Protein AF-A0A1Q6FY49-F1 (afdb_monomer_lite)

Foldseek 3Di:
DLVVQLVVLVVLLVVLVVCVVVVNHDPVSNVVSVVSNVVSVVVVVVVVVVVVVVQVVVCVVVCADPVVRGGPPDPPVVPPD

Sequence (81 aa):
MSQRAEDIARERYALVMENFRGGTATVTDLNTARSESDTAIQNYISDLSNFWIYYYNLRKYTLYDFMLERDLEVVPEELTM

Radius of gyration: 21.1 Å; chains: 1; bounding box: 41×24×54 Å

Secondary structure (DSSP, 8-state):
-HHHHHHHHHHHHHHHHHHHHTTSS-HHHHHHHHHHHHHHHHHHHHHHHHHHHHHHHHHHHHTEETTTTEE----GGGG--

Structure (mmCIF, N/CA/C/O backbone):
data_AF-A0A1Q6FY49-F1
#
_entry.id   AF-A0A1Q6FY49-F1
#
loop_
_atom_site.group_PDB
_atom_site.id
_atom_site.type_symbol
_atom_site.label_atom_id
_atom_site.label_alt_id
_atom_site.label_comp_id
_atom_site.label_asym_id
_atom_site.label_entity_id
_atom_site.label_seq_id
_atom_site.pdbx_PDB_ins_code
_atom_site.Cartn_x
_atom_site.Cartn_y
_atom_site.Cartn_z
_atom_site.occupancy
_atom_site.B_iso_or_equiv
_atom_site.auth_seq_id
_atom_site.auth_comp_id
_atom_site.auth_asym_id
_atom_site.auth_atom_id
_atom_site.pdbx_PDB_model_num
ATOM 1 N N . MET A 1 1 ? 3.011 -9.507 -3.113 1.00 73.31 1 MET A N 1
ATOM 2 C CA . MET A 1 1 ? 2.509 -9.846 -1.757 1.00 73.31 1 MET A CA 1
ATOM 3 C C . MET A 1 1 ? 1.912 -8.628 -1.058 1.00 73.31 1 MET A C 1
ATOM 5 O O . MET A 1 1 ? 0.906 -8.792 -0.381 1.00 73.31 1 MET A O 1
ATOM 9 N N . SER A 1 2 ? 2.461 -7.425 -1.269 1.00 91.69 2 SER A N 1
ATOM 10 C CA . SER A 1 2 ? 1.942 -6.163 -0.721 1.00 91.69 2 SER A CA 1
ATOM 11 C C . SER A 1 2 ? 0.491 -5.849 -1.085 1.00 91.69 2 SER A C 1
ATOM 13 O O . SER A 1 2 ? -0.235 -5.436 -0.196 1.00 91.69 2 SER A O 1
ATOM 15 N N . GLN A 1 3 ? 0.028 -6.134 -2.310 1.00 95.69 3 GLN A N 1
ATOM 16 C CA . GLN A 1 3 ? -1.387 -5.943 -2.682 1.00 95.69 3 GLN A CA 1
ATOM 17 C C . GLN A 1 3 ? -2.347 -6.691 -1.743 1.00 95.69 3 GLN A C 1
ATOM 19 O O . GLN A 1 3 ? -3.237 -6.101 -1.153 1.00 95.69 3 GLN A O 1
ATOM 24 N N . ARG A 1 4 ? -2.111 -7.990 -1.522 1.00 96.00 4 ARG A N 1
ATOM 25 C CA . ARG A 1 4 ? -2.945 -8.797 -0.620 1.00 96.00 4 ARG A CA 1
ATOM 26 C C . ARG A 1 4 ? -2.851 -8.327 0.834 1.00 96.00 4 ARG A C 1
ATOM 28 O O . ARG A 1 4 ? -3.825 -8.426 1.570 1.00 96.00 4 ARG A O 1
ATOM 35 N N . ALA A 1 5 ? -1.679 -7.860 1.264 1.00 95.88 5 ALA A N 1
ATOM 36 C CA . ALA A 1 5 ? -1.509 -7.288 2.597 1.00 95.88 5 ALA A CA 1
ATOM 37 C C . ALA A 1 5 ? -2.277 -5.963 2.747 1.00 95.88 5 ALA A C 1
ATOM 39 O O . ALA A 1 5 ? -2.862 -5.722 3.798 1.00 95.88 5 ALA A O 1
ATOM 40 N N . GLU A 1 6 ? -2.309 -5.146 1.693 1.00 97.88 6 GLU A N 1
ATOM 41 C CA . GLU A 1 6 ? -3.094 -3.914 1.610 1.00 97.88 6 GLU A CA 1
ATOM 42 C C . GLU A 1 6 ? -4.595 -4.205 1.701 1.00 97.88 6 GLU A C 1
ATOM 44 O O . GLU A 1 6 ? -5.260 -3.635 2.564 1.00 97.88 6 GLU A O 1
ATOM 49 N N . ASP A 1 7 ? -5.098 -5.172 0.926 1.00 98.06 7 ASP A N 1
ATOM 50 C CA . ASP A 1 7 ? -6.503 -5.598 0.973 1.00 98.06 7 ASP A CA 1
ATOM 51 C C . ASP A 1 7 ? -6.924 -6.021 2.395 1.00 98.06 7 ASP A C 1
ATOM 53 O O . ASP A 1 7 ? -7.929 -5.543 2.928 1.00 98.06 7 ASP A O 1
ATOM 57 N N . ILE A 1 8 ? -6.118 -6.871 3.045 1.00 98.06 8 ILE A N 1
ATOM 58 C CA . ILE A 1 8 ? -6.377 -7.355 4.412 1.00 98.06 8 ILE A CA 1
ATOM 59 C C . ILE A 1 8 ? -6.342 -6.203 5.425 1.00 98.06 8 ILE A C 1
ATOM 61 O O . ILE A 1 8 ? -7.185 -6.134 6.323 1.00 98.06 8 ILE A O 1
ATOM 65 N N . ALA A 1 9 ? -5.372 -5.293 5.314 1.00 97.75 9 ALA A N 1
ATOM 66 C CA . ALA A 1 9 ? -5.244 -4.175 6.244 1.00 97.75 9 ALA A CA 1
ATOM 67 C C . ALA A 1 9 ? -6.420 -3.191 6.117 1.00 97.75 9 ALA A C 1
ATOM 69 O O . ALA A 1 9 ? -6.920 -2.695 7.131 1.00 97.75 9 ALA A O 1
ATOM 70 N N . ARG A 1 10 ? -6.917 -2.976 4.892 1.00 98.25 10 ARG A N 1
ATOM 71 C CA . ARG A 1 10 ? -8.098 -2.152 4.617 1.00 98.25 10 ARG A CA 1
ATOM 72 C C . ARG A 1 10 ? -9.373 -2.767 5.193 1.00 98.25 10 ARG A C 1
ATOM 74 O O . ARG A 1 10 ? -10.161 -2.059 5.822 1.00 98.25 10 ARG A O 1
ATOM 81 N N . GLU A 1 11 ? -9.563 -4.076 5.023 1.00 98.50 11 GLU A N 1
ATOM 82 C CA . GLU A 1 11 ? -10.686 -4.811 5.620 1.00 98.50 11 GLU A CA 1
ATOM 83 C C . GLU A 1 11 ? -10.650 -4.726 7.152 1.00 98.50 11 GLU A C 1
ATOM 85 O O . GLU A 1 11 ? -11.651 -4.386 7.788 1.00 98.50 11 GLU A O 1
ATOM 90 N N . ARG A 1 12 ? -9.471 -4.930 7.754 1.00 98.31 12 ARG A N 1
ATOM 91 C CA . ARG A 1 12 ? -9.282 -4.783 9.202 1.00 98.31 12 ARG A CA 1
ATOM 92 C C . ARG A 1 12 ? -9.636 -3.378 9.685 1.00 98.31 12 ARG A C 1
ATOM 94 O O . ARG A 1 12 ? -10.330 -3.245 10.691 1.00 98.31 12 ARG A O 1
ATOM 101 N N . TYR A 1 13 ? -9.172 -2.334 8.998 1.00 98.56 13 TYR A N 1
ATOM 102 C CA . TYR A 1 13 ? -9.511 -0.956 9.353 1.00 98.56 13 TYR A CA 1
ATOM 103 C C . TYR A 1 13 ? -11.026 -0.711 9.308 1.00 98.56 13 TYR A C 1
ATOM 105 O O . TYR A 1 13 ? -11.572 -0.110 10.236 1.00 98.56 13 TYR A O 1
ATOM 113 N N . ALA A 1 14 ? -11.716 -1.218 8.281 1.00 98.56 14 ALA A N 1
ATOM 114 C CA . ALA A 1 14 ? -13.167 -1.097 8.160 1.00 98.56 14 ALA A CA 1
ATOM 115 C C . ALA A 1 14 ? -13.907 -1.778 9.326 1.00 98.56 14 ALA A C 1
ATOM 117 O O . ALA A 1 14 ? -14.787 -1.162 9.930 1.00 98.56 14 ALA A O 1
ATOM 118 N N . LEU A 1 15 ? -13.496 -2.993 9.701 1.00 98.56 15 LEU A N 1
ATOM 119 C CA . LEU A 1 15 ? -14.061 -3.724 10.838 1.00 98.56 15 LEU A CA 1
ATOM 120 C C . LEU A 1 15 ? -13.834 -2.986 12.170 1.00 98.56 15 LEU A C 1
ATOM 122 O O . LEU A 1 15 ? -14.750 -2.832 12.976 1.00 98.56 15 LEU A O 1
ATOM 126 N N . VAL A 1 16 ? -12.620 -2.480 12.408 1.00 98.50 16 VAL A N 1
ATOM 127 C CA . VAL A 1 16 ? -12.306 -1.729 13.637 1.00 98.50 16 VAL A CA 1
ATOM 128 C C . VAL A 1 16 ? -13.071 -0.402 13.691 1.00 98.50 16 VAL A C 1
ATOM 130 O O . VAL A 1 16 ? -13.520 -0.004 14.764 1.00 98.50 16 VAL A O 1
ATOM 133 N N . MET A 1 17 ? -13.281 0.263 12.553 1.00 98.38 17 MET A N 1
ATOM 134 C CA . MET A 1 17 ? -14.117 1.465 12.463 1.00 98.38 17 MET A CA 1
ATOM 135 C C . MET A 1 17 ? -15.577 1.178 12.836 1.00 98.38 17 MET A C 1
ATOM 137 O O . MET A 1 17 ? -16.191 1.966 13.558 1.00 98.38 17 MET A O 1
ATOM 141 N N . GLU A 1 18 ? -16.140 0.064 12.365 1.00 98.50 18 GLU A N 1
ATOM 142 C CA . GLU A 1 18 ? -17.487 -0.370 12.745 1.00 98.50 18 GLU A CA 1
ATOM 143 C C . GLU A 1 18 ? -17.580 -0.638 14.252 1.00 98.50 18 GLU A C 1
ATOM 145 O O . GLU A 1 18 ? -18.445 -0.077 14.928 1.00 98.50 18 GLU A O 1
ATOM 150 N N . ASN A 1 19 ? -16.625 -1.390 14.804 1.00 98.31 19 ASN A N 1
ATOM 151 C CA . ASN A 1 19 ? -16.557 -1.674 16.238 1.00 98.31 19 ASN A CA 1
ATOM 152 C C . ASN A 1 19 ? -16.405 -0.399 17.081 1.00 98.31 19 ASN A C 1
ATOM 154 O O . ASN A 1 19 ? -17.047 -0.265 18.123 1.00 98.31 19 ASN A O 1
ATOM 158 N N . PHE A 1 20 ? -15.607 0.572 16.626 1.00 97.94 20 PHE A N 1
ATOM 159 C CA . PHE A 1 20 ? -15.442 1.860 17.304 1.00 97.94 20 PHE A CA 1
ATOM 160 C C . PHE A 1 20 ? -16.759 2.645 17.337 1.00 97.94 20 PHE A C 1
ATOM 162 O O . PHE A 1 20 ? -17.148 3.160 18.384 1.00 97.94 20 PHE A O 1
ATOM 169 N N . ARG A 1 21 ? -17.498 2.678 16.219 1.00 97.88 21 ARG A N 1
ATOM 170 C CA . ARG A 1 21 ? -18.838 3.292 16.155 1.00 97.88 21 ARG A CA 1
ATOM 171 C C . ARG A 1 21 ? -19.850 2.575 17.051 1.00 97.88 21 ARG A C 1
ATOM 173 O O . ARG A 1 21 ? -20.719 3.232 17.615 1.00 97.88 21 ARG A O 1
ATOM 180 N N . GLY A 1 22 ? -19.722 1.257 17.195 1.00 98.00 22 GLY A N 1
ATOM 181 C CA . GLY A 1 22 ? -20.521 0.434 18.105 1.00 98.00 22 GLY A CA 1
ATOM 182 C C . GLY A 1 22 ? -20.071 0.472 19.572 1.00 98.00 22 GLY A C 1
ATOM 183 O O . GLY A 1 22 ? -20.710 -0.159 20.409 1.00 98.00 22 GLY A O 1
ATOM 184 N N . GLY A 1 23 ? -18.984 1.181 19.899 1.00 97.62 23 GLY A N 1
ATOM 185 C CA . GLY A 1 23 ? -18.449 1.292 21.260 1.00 97.62 23 GLY A CA 1
ATOM 186 C C . GLY A 1 23 ? -17.692 0.058 21.766 1.00 97.62 23 GLY A C 1
ATOM 187 O O . GLY A 1 23 ? -17.395 -0.024 22.955 1.00 97.62 23 GLY A O 1
ATOM 188 N N . THR A 1 24 ? -17.378 -0.901 20.892 1.00 98.00 24 THR A N 1
ATOM 189 C CA . THR A 1 24 ? -16.667 -2.147 21.241 1.00 98.00 24 THR A CA 1
ATOM 190 C C . THR A 1 24 ? -15.167 -2.102 20.937 1.00 98.00 24 THR A C 1
ATOM 192 O O . THR A 1 24 ? -14.439 -2.994 21.365 1.00 98.00 24 THR A O 1
ATOM 195 N N . ALA A 1 25 ? -14.686 -1.055 20.256 1.00 97.75 25 ALA A N 1
ATOM 196 C CA . ALA A 1 25 ? -13.263 -0.767 20.071 1.00 97.75 25 ALA A CA 1
ATOM 197 C C . ALA A 1 25 ? -12.900 0.620 20.615 1.00 97.75 25 ALA A C 1
ATOM 199 O O . ALA A 1 25 ? -13.723 1.539 20.633 1.00 97.75 25 ALA A O 1
ATOM 200 N N . THR A 1 26 ? -11.652 0.782 21.048 1.00 98.50 26 THR A N 1
ATOM 201 C CA . THR A 1 26 ? -11.138 2.047 21.582 1.00 98.50 26 THR A CA 1
ATOM 202 C C . THR A 1 26 ? -10.582 2.951 20.479 1.00 98.50 26 THR A C 1
ATOM 204 O O . THR A 1 26 ? -10.304 2.518 19.360 1.00 98.50 26 THR A O 1
ATOM 207 N N . VAL A 1 27 ? -10.354 4.231 20.801 1.00 97.75 27 VAL A N 1
ATOM 208 C CA . VAL A 1 27 ? -9.663 5.163 19.888 1.00 97.75 27 VAL A CA 1
ATOM 209 C C . VAL A 1 27 ? -8.234 4.701 19.572 1.00 97.75 27 VAL A C 1
ATOM 211 O O . VAL A 1 27 ? -7.741 4.924 18.469 1.00 97.75 27 VAL A O 1
ATOM 214 N N . THR A 1 28 ? -7.579 4.0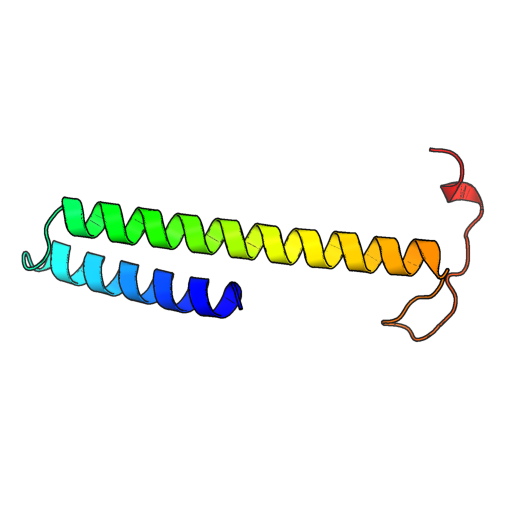17 20.515 1.00 98.56 28 THR A N 1
ATOM 215 C CA . THR A 1 28 ? -6.243 3.445 20.318 1.00 98.56 28 THR A CA 1
ATOM 216 C C . THR A 1 28 ? -6.280 2.312 19.299 1.00 98.56 28 THR A C 1
ATOM 218 O O . THR A 1 28 ? -5.452 2.302 18.392 1.00 98.56 28 THR A O 1
ATOM 221 N N . 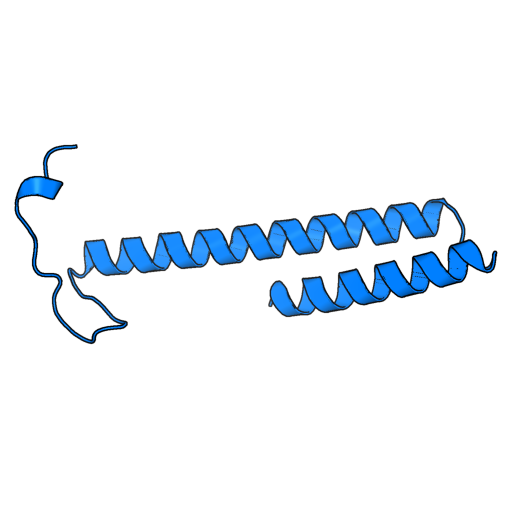ASP A 1 29 ? -7.267 1.413 19.381 1.00 98.19 29 ASP A N 1
ATOM 222 C CA . ASP A 1 29 ? -7.443 0.329 18.402 1.00 98.19 29 ASP A CA 1
ATOM 223 C C . ASP A 1 29 ? -7.662 0.888 16.994 1.00 98.19 29 ASP A C 1
ATOM 225 O O . ASP A 1 29 ? -7.035 0.437 16.033 1.00 98.19 29 ASP A O 1
ATOM 229 N N . LEU A 1 30 ? -8.505 1.922 16.882 1.00 98.19 30 LEU A N 1
ATOM 230 C CA . LEU A 1 30 ? -8.771 2.601 15.617 1.00 98.19 30 LEU A CA 1
ATOM 231 C C . LEU A 1 30 ? -7.511 3.248 15.030 1.00 98.19 30 LEU A C 1
ATOM 233 O O . LEU A 1 30 ? -7.245 3.100 13.837 1.00 98.19 30 LEU A O 1
ATOM 237 N N . ASN A 1 31 ? -6.728 3.949 15.854 1.00 98.38 31 ASN A N 1
ATOM 238 C CA . ASN A 1 31 ? -5.497 4.604 15.410 1.00 98.38 31 ASN A CA 1
ATOM 239 C C . ASN A 1 31 ? -4.444 3.588 14.955 1.00 98.38 31 ASN A C 1
ATOM 241 O O . ASN A 1 31 ? -3.807 3.794 13.923 1.00 98.38 31 ASN A O 1
ATOM 245 N N . THR A 1 32 ? -4.303 2.474 15.676 1.00 98.69 32 THR A N 1
ATOM 246 C CA . THR A 1 32 ? -3.412 1.373 15.295 1.00 98.69 32 THR A CA 1
ATOM 247 C C . THR A 1 32 ? -3.836 0.754 13.964 1.00 98.69 32 THR A C 1
ATOM 249 O O . THR A 1 32 ? -3.026 0.666 13.042 1.00 98.69 32 THR A O 1
ATOM 252 N N . ALA A 1 33 ? -5.117 0.395 13.816 1.00 98.44 33 ALA A N 1
ATOM 253 C CA . ALA A 1 33 ? -5.627 -0.202 12.583 1.00 98.44 33 ALA A CA 1
ATOM 254 C C . ALA A 1 33 ? -5.475 0.729 11.374 1.00 98.44 33 ALA A C 1
ATOM 256 O O . ALA A 1 33 ? -5.095 0.287 10.291 1.00 98.44 33 ALA A O 1
ATOM 257 N N . ARG A 1 34 ? -5.707 2.031 11.575 1.00 98.50 34 ARG A N 1
ATOM 258 C CA . ARG A 1 34 ? -5.473 3.050 10.553 1.00 98.50 34 ARG A CA 1
ATOM 259 C C . ARG A 1 34 ? -4.001 3.138 10.159 1.00 98.50 34 ARG A C 1
ATOM 261 O O . ARG A 1 34 ? -3.698 3.073 8.975 1.00 98.50 34 ARG A O 1
ATOM 268 N N . SER A 1 35 ? -3.093 3.253 11.130 1.00 98.69 35 SER A N 1
ATOM 269 C CA . SER A 1 35 ? -1.656 3.374 10.857 1.00 98.69 35 SER A CA 1
ATOM 270 C C . SER A 1 35 ? -1.107 2.159 10.104 1.00 98.69 35 SER A C 1
ATOM 272 O O . SER A 1 35 ? -0.267 2.310 9.216 1.00 98.69 35 SER A O 1
ATOM 274 N N . GLU A 1 36 ? -1.567 0.955 10.445 1.00 98.31 36 GLU A N 1
ATOM 275 C CA . GLU A 1 36 ? -1.185 -0.272 9.741 1.00 98.31 36 GLU A CA 1
ATOM 276 C C . GLU A 1 36 ? -1.735 -0.308 8.308 1.00 98.31 36 GLU A C 1
ATOM 278 O O . GLU A 1 36 ? -0.993 -0.644 7.385 1.00 98.31 36 GLU A O 1
ATOM 283 N N . SER A 1 37 ? -2.997 0.093 8.104 1.00 98.50 37 SER A N 1
ATOM 284 C CA . SER A 1 37 ? -3.595 0.231 6.768 1.00 98.50 37 SER A CA 1
ATOM 285 C C . SER A 1 37 ? -2.833 1.237 5.908 1.00 98.50 37 SER A C 1
ATOM 287 O O . SER A 1 37 ? -2.475 0.925 4.774 1.00 98.50 37 SER A O 1
ATOM 289 N N . ASP A 1 38 ? -2.531 2.418 6.448 1.00 98.62 38 ASP A N 1
ATOM 290 C CA . ASP A 1 38 ? -1.787 3.459 5.735 1.00 98.62 38 ASP A CA 1
ATOM 291 C C . ASP A 1 38 ? -0.384 2.956 5.349 1.00 98.62 38 ASP A C 1
ATOM 293 O O . ASP A 1 38 ? 0.059 3.136 4.215 1.00 98.62 38 ASP A O 1
ATOM 297 N N . THR A 1 39 ? 0.291 2.241 6.254 1.00 98.44 39 THR A N 1
ATOM 298 C CA . THR A 1 39 ? 1.601 1.625 5.985 1.00 98.44 39 THR A CA 1
ATOM 299 C C . THR A 1 39 ? 1.518 0.572 4.876 1.00 98.44 39 THR A C 1
ATOM 301 O O . THR A 1 39 ? 2.363 0.553 3.979 1.00 98.44 39 THR A O 1
ATOM 304 N N . ALA A 1 40 ? 0.499 -0.291 4.893 1.00 98.44 40 ALA A N 1
ATOM 305 C CA . ALA A 1 40 ? 0.309 -1.310 3.863 1.00 98.44 40 ALA A CA 1
ATOM 306 C C . ALA A 1 40 ? 0.066 -0.689 2.474 1.00 98.44 40 ALA A C 1
ATOM 308 O O . ALA A 1 40 ? 0.652 -1.148 1.492 1.00 98.44 40 ALA A O 1
ATOM 309 N N . ILE A 1 41 ? -0.712 0.399 2.406 1.00 98.25 41 ILE A N 1
ATOM 310 C CA . ILE A 1 41 ? -0.940 1.170 1.174 1.00 98.25 41 ILE A CA 1
ATOM 311 C C . ILE A 1 41 ? 0.374 1.753 0.645 1.00 98.25 41 ILE A C 1
ATOM 313 O O . ILE A 1 41 ? 0.686 1.586 -0.535 1.00 98.25 41 ILE A O 1
ATOM 317 N N . GLN A 1 42 ? 1.172 2.397 1.505 1.00 98.38 42 GLN A N 1
ATOM 318 C CA . GLN A 1 42 ? 2.461 2.969 1.093 1.00 98.38 42 GLN A CA 1
ATOM 319 C C . GLN A 1 42 ? 3.421 1.899 0.566 1.00 98.38 42 GLN A C 1
ATOM 321 O O . GLN A 1 42 ? 4.063 2.095 -0.467 1.00 98.38 42 GLN A O 1
ATOM 326 N N . ASN A 1 43 ? 3.473 0.740 1.224 1.00 98.31 43 ASN A N 1
ATOM 327 C CA . ASN A 1 43 ? 4.290 -0.383 0.770 1.00 98.31 43 ASN A CA 1
ATOM 328 C C . ASN A 1 43 ? 3.835 -0.900 -0.601 1.00 98.31 43 ASN A C 1
ATOM 330 O O . ASN A 1 43 ? 4.672 -1.137 -1.468 1.00 98.31 43 ASN A O 1
ATOM 334 N N . TYR A 1 44 ? 2.526 -1.034 -0.834 1.00 98.00 44 TYR A N 1
ATOM 335 C CA . TYR A 1 44 ? 2.005 -1.459 -2.134 1.00 98.00 44 TYR A CA 1
ATOM 336 C C . TYR A 1 44 ? 2.338 -0.467 -3.259 1.00 98.00 44 TYR A C 1
ATOM 338 O O . TYR A 1 44 ? 2.783 -0.880 -4.330 1.00 98.00 44 TYR A O 1
ATOM 346 N N . ILE A 1 45 ? 2.191 0.837 -3.008 1.00 98.00 45 ILE A N 1
ATOM 347 C CA . ILE A 1 45 ? 2.556 1.885 -3.974 1.00 98.00 45 ILE A CA 1
ATOM 348 C C . ILE A 1 45 ? 4.058 1.839 -4.283 1.00 98.00 45 ILE A C 1
ATOM 350 O O . ILE A 1 45 ? 4.449 1.916 -5.448 1.00 98.00 45 ILE A O 1
ATOM 354 N N . SER A 1 46 ? 4.895 1.687 -3.253 1.00 98.06 46 SER A N 1
ATOM 355 C CA . SER A 1 46 ? 6.348 1.567 -3.403 1.00 98.06 46 SER A CA 1
ATOM 356 C C . SER A 1 46 ? 6.732 0.350 -4.247 1.00 98.06 46 SER A C 1
ATOM 358 O O . SER A 1 46 ? 7.490 0.478 -5.208 1.00 98.06 46 SER A O 1
ATOM 360 N N . ASP A 1 47 ? 6.151 -0.816 -3.961 1.00 98.00 47 ASP A N 1
ATOM 361 C CA . ASP A 1 47 ? 6.395 -2.043 -4.722 1.00 98.00 47 ASP A CA 1
ATOM 362 C C . ASP A 1 47 ? 5.986 -1.903 -6.194 1.00 98.00 47 ASP A C 1
ATOM 364 O O . ASP A 1 47 ? 6.726 -2.330 -7.081 1.00 98.00 47 ASP A O 1
ATOM 368 N N . LEU A 1 48 ? 4.837 -1.275 -6.472 1.00 97.62 48 LEU A N 1
ATOM 369 C CA . LEU A 1 48 ? 4.377 -1.035 -7.839 1.00 97.62 48 LEU A CA 1
ATOM 370 C C . LEU A 1 48 ? 5.296 -0.057 -8.583 1.00 97.62 48 LEU A C 1
ATOM 372 O O . LEU A 1 48 ? 5.630 -0.283 -9.746 1.00 97.62 48 LEU A O 1
ATOM 376 N N . SER A 1 49 ? 5.730 1.011 -7.913 1.00 98.06 49 SER A N 1
ATOM 377 C CA . SER A 1 49 ? 6.699 1.965 -8.463 1.00 98.06 49 SER A CA 1
ATOM 378 C C . SER A 1 49 ? 8.018 1.271 -8.815 1.00 98.06 49 SER A C 1
ATOM 380 O O . SER A 1 49 ? 8.500 1.372 -9.944 1.00 98.06 49 SER A O 1
ATOM 382 N N . ASN A 1 50 ? 8.555 0.480 -7.882 1.00 98.06 50 ASN A N 1
ATOM 383 C CA . ASN A 1 50 ? 9.784 -0.283 -8.081 1.00 98.06 50 ASN A CA 1
ATOM 384 C C . ASN A 1 50 ? 9.653 -1.285 -9.228 1.00 98.06 50 ASN A C 1
ATOM 386 O O . ASN A 1 50 ? 10.558 -1.378 -10.054 1.00 98.06 50 ASN A O 1
ATOM 390 N N . PHE A 1 51 ? 8.522 -1.988 -9.328 1.00 96.94 51 PHE A N 1
ATOM 391 C CA . PHE A 1 51 ? 8.246 -2.878 -10.453 1.00 96.94 51 PHE A CA 1
ATOM 392 C C . PHE A 1 51 ? 8.393 -2.151 -11.794 1.00 96.94 51 PHE A C 1
ATOM 394 O O . PHE A 1 51 ? 9.119 -2.629 -12.665 1.00 96.94 51 PHE A O 1
ATOM 401 N N . TRP A 1 52 ? 7.767 -0.982 -11.955 1.00 97.31 52 TRP A N 1
ATOM 402 C CA . TRP A 1 52 ?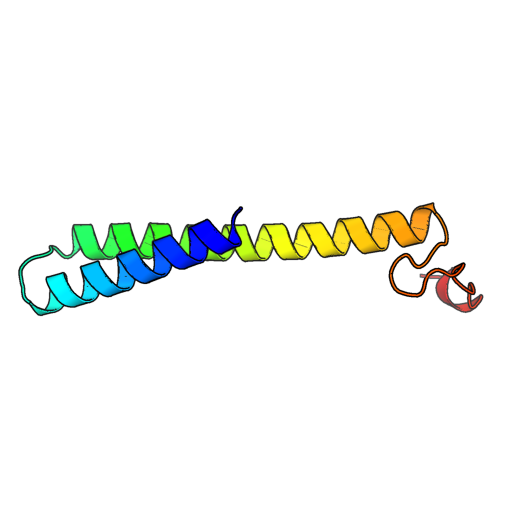 7.848 -0.227 -13.207 1.00 97.31 52 TRP A CA 1
ATOM 403 C C . TRP A 1 52 ? 9.253 0.299 -13.485 1.00 97.31 52 TRP A C 1
ATOM 405 O O . TRP A 1 52 ? 9.728 0.192 -14.615 1.00 97.31 52 TRP A O 1
ATOM 415 N N . ILE A 1 53 ? 9.951 0.798 -12.464 1.00 97.88 53 ILE A N 1
ATOM 416 C CA . ILE A 1 53 ? 11.351 1.220 -12.588 1.00 97.88 53 ILE A CA 1
ATOM 417 C C . ILE A 1 53 ? 12.214 0.052 -13.080 1.00 97.88 53 ILE A C 1
ATOM 419 O O . ILE A 1 53 ? 12.957 0.195 -14.051 1.00 97.88 53 ILE A O 1
ATOM 423 N N . TYR A 1 54 ? 12.101 -1.120 -12.455 1.00 97.81 54 TYR A N 1
ATOM 424 C CA . TYR A 1 54 ? 12.864 -2.302 -12.853 1.00 97.81 54 TYR A CA 1
ATOM 425 C C . TYR A 1 54 ? 12.486 -2.793 -14.245 1.00 97.81 54 TYR A C 1
ATOM 427 O O . TYR A 1 54 ? 13.374 -3.128 -15.027 1.00 97.81 54 TYR A O 1
ATOM 435 N N . TYR A 1 55 ? 11.198 -2.780 -14.583 1.00 96.75 55 TYR A N 1
ATOM 436 C CA . TYR A 1 55 ? 10.713 -3.158 -15.902 1.00 96.75 55 TYR A CA 1
ATOM 437 C C . TYR A 1 55 ? 11.329 -2.282 -17.005 1.00 96.75 55 TYR A C 1
ATOM 439 O O . TYR A 1 55 ? 11.914 -2.804 -17.954 1.00 96.75 55 TYR A O 1
ATOM 447 N N . TYR A 1 56 ? 11.274 -0.953 -16.868 1.00 94.44 56 TYR A N 1
ATOM 448 C CA . TYR A 1 56 ? 11.833 -0.043 -17.874 1.00 94.44 56 TYR A CA 1
ATOM 449 C C . TYR A 1 56 ? 13.365 -0.022 -17.887 1.00 94.44 56 TYR A C 1
ATOM 451 O O . TYR A 1 56 ? 13.958 0.100 -18.9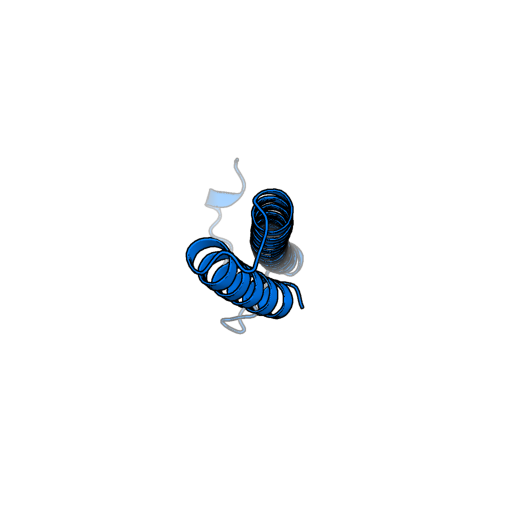60 1.00 94.44 56 TYR A O 1
ATOM 459 N N . ASN A 1 57 ? 14.023 -0.226 -16.743 1.00 95.38 57 ASN A N 1
ATOM 460 C CA . ASN A 1 57 ? 15.473 -0.416 -16.708 1.00 95.38 57 ASN A CA 1
ATOM 461 C C . ASN A 1 57 ? 15.890 -1.687 -17.457 1.00 95.38 57 ASN A C 1
ATOM 463 O O . ASN A 1 57 ? 16.820 -1.645 -18.260 1.00 95.38 57 ASN A O 1
ATOM 467 N N . LEU A 1 58 ? 15.182 -2.803 -17.254 1.00 95.38 58 LEU A N 1
ATOM 468 C CA . LEU A 1 58 ? 15.454 -4.051 -17.965 1.00 95.38 58 LEU A CA 1
ATOM 469 C C . LEU A 1 58 ? 15.265 -3.881 -19.477 1.00 95.38 58 LEU A C 1
ATOM 471 O O . LEU A 1 58 ? 16.133 -4.293 -20.246 1.00 95.38 58 LEU A O 1
ATOM 475 N N . ARG A 1 59 ? 14.185 -3.213 -19.905 1.00 94.56 59 ARG A N 1
ATOM 476 C CA . ARG A 1 59 ? 13.967 -2.849 -21.315 1.00 94.56 59 ARG A CA 1
ATOM 477 C C . ARG A 1 59 ? 15.118 -2.019 -21.879 1.00 94.56 59 ARG A C 1
ATOM 479 O O . ARG A 1 59 ? 15.623 -2.335 -22.949 1.00 94.56 59 ARG A O 1
ATOM 486 N N . LYS A 1 60 ? 15.574 -0.996 -21.149 1.00 91.19 60 LYS A N 1
ATOM 487 C CA . LYS A 1 60 ? 16.700 -0.141 -21.559 1.00 91.19 60 LYS A CA 1
ATOM 488 C C . LYS A 1 60 ? 18.005 -0.927 -21.701 1.00 91.19 60 LYS A C 1
ATOM 490 O O . LYS A 1 60 ? 18.739 -0.705 -22.655 1.00 91.19 60 LYS A O 1
ATOM 495 N N . TYR A 1 61 ? 18.305 -1.833 -20.771 1.00 94.38 61 TYR A N 1
ATOM 496 C CA . TYR A 1 61 ? 19.545 -2.616 -20.810 1.00 94.38 61 TYR A CA 1
ATOM 497 C C . TYR A 1 61 ? 19.553 -3.686 -21.896 1.00 94.38 61 TYR A C 1
ATOM 499 O O . TYR A 1 61 ? 20.605 -3.980 -22.455 1.00 94.38 61 TYR A O 1
ATOM 507 N N . THR A 1 62 ? 18.395 -4.276 -22.178 1.00 94.50 62 THR A N 1
ATOM 508 C CA . THR A 1 62 ? 18.263 -5.345 -23.177 1.00 94.50 62 THR A CA 1
ATOM 509 C C . THR A 1 62 ? 17.932 -4.823 -24.568 1.00 94.50 62 THR A C 1
ATOM 511 O O . THR A 1 62 ? 18.031 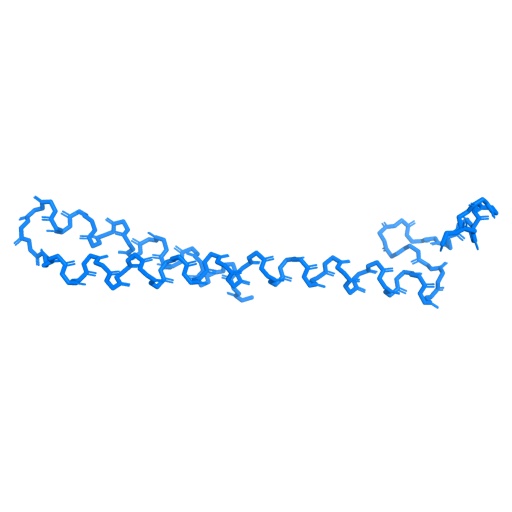-5.578 -25.526 1.00 94.50 62 THR A O 1
ATOM 514 N N . LEU A 1 63 ? 17.546 -3.546 -24.676 1.00 93.12 63 LEU A N 1
ATOM 515 C CA . LEU A 1 63 ? 16.960 -2.952 -25.875 1.00 93.12 63 LEU A CA 1
ATOM 516 C C . LEU A 1 63 ? 15.775 -3.768 -26.410 1.00 93.12 63 LEU A C 1
ATOM 518 O O . LEU A 1 63 ? 15.544 -3.806 -27.611 1.00 93.12 63 LEU A O 1
ATOM 522 N N . TYR A 1 64 ? 15.016 -4.407 -25.517 1.00 92.62 64 TYR A N 1
ATOM 523 C CA . TYR A 1 64 ? 13.919 -5.301 -25.871 1.00 92.62 64 TYR A CA 1
ATOM 524 C C . TYR A 1 64 ? 12.635 -4.906 -25.141 1.00 92.62 64 TYR A C 1
ATOM 526 O O . TYR A 1 64 ? 12.640 -4.632 -23.939 1.00 92.62 64 TYR A O 1
ATOM 534 N N . ASP A 1 65 ? 11.519 -4.860 -25.863 1.00 93.94 65 ASP A N 1
ATOM 535 C CA . ASP A 1 65 ? 10.177 -4.703 -25.312 1.00 93.94 65 ASP A CA 1
ATOM 536 C C . ASP A 1 65 ? 9.557 -6.080 -25.055 1.00 93.94 65 ASP A C 1
ATOM 538 O O . ASP A 1 65 ? 9.092 -6.754 -25.970 1.00 93.94 65 ASP A O 1
ATOM 542 N N . PHE A 1 66 ? 9.516 -6.479 -23.784 1.00 92.88 66 PHE A N 1
ATOM 543 C CA . PHE A 1 66 ? 8.953 -7.763 -23.363 1.00 92.88 66 PHE A CA 1
ATOM 544 C C . PHE A 1 66 ? 7.425 -7.845 -23.480 1.00 92.88 66 PHE A C 1
ATOM 546 O O . PHE A 1 66 ? 6.896 -8.948 -23.516 1.00 92.88 66 PHE A O 1
ATOM 553 N N . MET A 1 67 ? 6.705 -6.717 -23.519 1.00 93.38 67 MET A N 1
ATOM 554 C CA . MET A 1 67 ? 5.245 -6.724 -23.702 1.00 93.38 67 MET A CA 1
ATOM 555 C C . MET A 1 67 ? 4.853 -6.853 -25.172 1.00 93.38 67 MET A C 1
ATOM 557 O O . MET A 1 67 ? 3.831 -7.458 -25.479 1.00 93.38 67 MET A O 1
ATOM 561 N N . LEU A 1 68 ? 5.638 -6.250 -26.067 1.00 94.06 68 LEU A N 1
ATOM 562 C CA . LEU A 1 68 ? 5.404 -6.294 -27.514 1.00 94.06 68 LEU A CA 1
ATOM 563 C C . LEU A 1 68 ? 6.223 -7.379 -28.225 1.00 94.06 68 LEU A C 1
ATOM 565 O O . LEU A 1 68 ? 6.111 -7.511 -29.441 1.00 94.06 68 LEU A O 1
ATOM 569 N N . GLU A 1 69 ? 7.046 -8.115 -27.478 1.00 94.75 69 GLU A N 1
ATOM 570 C CA . GLU A 1 69 ? 7.930 -9.182 -27.955 1.00 94.75 69 GLU A CA 1
ATOM 571 C C . GLU A 1 69 ? 8.824 -8.761 -29.138 1.00 94.75 69 GLU A C 1
ATOM 573 O O . GLU A 1 69 ? 9.053 -9.522 -30.080 1.00 94.75 69 GLU A O 1
ATOM 578 N N . ARG A 1 70 ? 9.360 -7.536 -29.093 1.00 91.50 70 ARG A N 1
ATOM 579 C CA . ARG A 1 70 ? 10.193 -6.973 -30.167 1.00 91.50 70 ARG A CA 1
ATOM 580 C C . ARG A 1 70 ? 11.337 -6.125 -29.631 1.00 91.50 70 ARG A C 1
ATOM 582 O O . ARG A 1 70 ? 11.242 -5.576 -28.535 1.00 91.50 70 ARG A O 1
ATOM 589 N N . ASP A 1 71 ? 12.376 -5.957 -30.440 1.00 91.25 71 ASP A N 1
ATOM 590 C CA . ASP A 1 71 ? 13.453 -5.011 -30.151 1.00 91.25 71 ASP A CA 1
ATOM 591 C C . ASP A 1 71 ? 12.900 -3.579 -30.041 1.00 91.25 71 ASP A C 1
ATOM 593 O O . ASP A 1 71 ? 11.937 -3.197 -30.716 1.00 91.25 71 ASP A O 1
ATOM 597 N N . LEU A 1 72 ? 13.507 -2.773 -29.173 1.00 86.06 72 LEU A N 1
ATOM 598 C CA . LEU A 1 72 ? 13.230 -1.347 -29.104 1.00 86.06 72 LEU A CA 1
ATOM 599 C C . LEU A 1 72 ? 13.809 -0.686 -30.352 1.00 86.06 72 LEU A C 1
ATOM 601 O O . LEU A 1 72 ? 15.024 -0.616 -30.531 1.00 86.06 72 LEU A O 1
ATOM 605 N N . GLU A 1 73 ? 12.932 -0.154 -31.197 1.00 75.88 73 GLU A N 1
ATOM 606 C CA . GLU A 1 73 ? 13.331 0.786 -32.236 1.00 75.88 73 GLU A CA 1
ATOM 607 C C . GLU A 1 73 ? 13.854 2.052 -31.547 1.00 75.88 73 GLU A C 1
ATOM 609 O O . GLU A 1 73 ? 13.092 2.845 -30.993 1.00 75.88 73 GLU A O 1
ATOM 614 N N . VAL A 1 74 ? 15.178 2.215 -31.513 1.00 65.81 74 VAL A N 1
ATOM 615 C CA . VAL A 1 74 ? 15.806 3.413 -30.956 1.00 65.81 74 VAL A CA 1
ATOM 616 C C . VAL A 1 74 ? 15.537 4.570 -31.913 1.00 65.81 74 VAL A C 1
ATOM 618 O O . VAL A 1 74 ? 16.164 4.668 -32.969 1.00 65.81 74 VAL A O 1
ATOM 621 N N . VAL A 1 75 ? 14.611 5.457 -31.546 1.00 60.91 75 VAL A N 1
ATOM 622 C CA . VAL A 1 75 ? 14.468 6.756 -32.210 1.00 60.91 75 VAL A CA 1
ATOM 623 C C . VAL A 1 75 ? 15.652 7.624 -31.750 1.00 60.91 75 VAL A C 1
ATOM 625 O O . VAL A 1 75 ? 15.795 7.845 -30.546 1.00 60.91 75 VAL A O 1
ATOM 628 N N . PRO A 1 76 ? 16.538 8.095 -32.650 1.00 56.69 76 PRO A N 1
ATOM 629 C CA . PRO A 1 76 ? 17.817 8.716 -32.275 1.00 56.69 76 PRO A CA 1
ATOM 630 C C . PRO A 1 76 ? 17.749 9.962 -31.370 1.00 56.69 76 PRO A C 1
ATOM 632 O O . PRO A 1 76 ? 18.770 10.355 -30.813 1.00 56.69 76 PRO A O 1
ATOM 635 N N . GLU A 1 77 ? 16.584 10.589 -31.205 1.00 57.28 77 GLU A N 1
ATOM 636 C CA . GLU A 1 77 ? 16.415 11.845 -30.455 1.00 57.28 77 GLU A CA 1
ATOM 637 C C . GLU A 1 77 ? 16.397 11.693 -28.923 1.00 57.28 77 GLU A C 1
ATOM 639 O O . GLU A 1 77 ? 16.528 12.690 -28.216 1.00 57.28 77 GLU A O 1
ATOM 644 N N . GLU A 1 78 ? 16.322 10.474 -28.379 1.00 55.19 78 GLU A N 1
ATOM 645 C CA . GLU A 1 78 ? 16.286 10.258 -26.919 1.00 55.19 78 GLU A CA 1
ATOM 646 C C . GLU A 1 78 ? 17.670 10.118 -26.250 1.00 55.19 78 GLU A C 1
ATOM 648 O O . GLU A 1 78 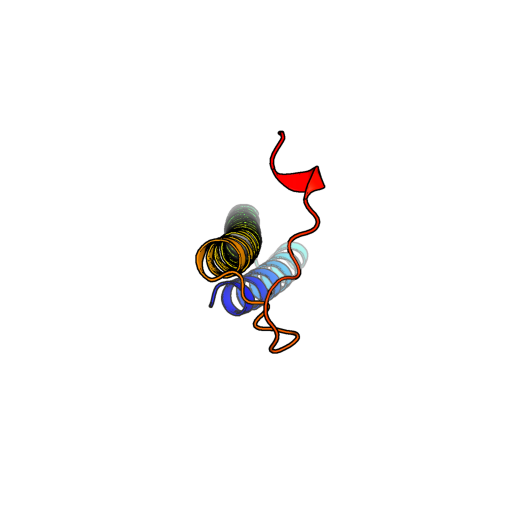? 17.760 9.974 -25.031 1.00 55.19 78 GLU A O 1
ATOM 653 N N . LEU A 1 79 ? 18.771 10.188 -27.010 1.00 54.41 79 LEU A N 1
ATOM 654 C CA . LEU A 1 79 ? 20.140 10.061 -26.474 1.00 54.41 79 LEU A CA 1
ATOM 655 C C . LEU A 1 79 ? 20.760 11.384 -25.974 1.00 54.41 79 LEU A C 1
ATOM 657 O O . LEU A 1 79 ? 21.921 11.389 -25.566 1.00 54.41 79 LEU A O 1
ATOM 661 N N . THR A 1 80 ? 20.020 12.499 -25.988 1.00 44.81 80 THR A N 1
ATOM 662 C CA . THR A 1 80 ? 20.530 13.845 -25.638 1.00 44.81 80 THR A CA 1
ATOM 663 C C . THR A 1 80 ? 19.802 14.539 -24.480 1.00 44.81 80 THR A C 1
ATOM 665 O O . THR A 1 80 ? 19.605 15.754 -24.521 1.00 44.81 80 THR A O 1
ATOM 668 N N . MET A 1 81 ? 19.441 13.810 -23.420 1.00 41.66 81 MET A N 1
ATOM 669 C CA . MET A 1 81 ? 19.112 14.413 -22.115 1.00 41.66 81 MET A CA 1
ATOM 670 C C . MET A 1 81 ? 19.889 13.764 -20.976 1.00 41.66 81 MET A C 1
ATOM 672 O O . MET A 1 81 ? 19.941 12.514 -20.930 1.00 41.66 81 MET A O 1
#

pLDDT: mean 92.04, std 13.28, range [41.66, 98.69]